Protein AF-A0A7C8CQI3-F1 (afdb_monomer)

pLDDT: mean 94.8, std 4.52, range [66.81, 98.38]

Sequence (73 aa):
MQPVVFPESGELVINDFTESGSDDLVVVDLESGELVDRVYTGSRIANGMFLSPGSDRDIFYCSTLGLARVAWH

Structure (mmCIF, N/CA/C/O backbone):
data_AF-A0A7C8CQI3-F1
#
_entry.id   AF-A0A7C8CQI3-F1
#
loop_
_atom_site.group_PDB
_atom_site.id
_atom_site.type_symbol
_atom_site.label_atom_id
_atom_site.label_alt_id
_atom_site.label_comp_id
_atom_site.label_asym_id
_atom_site.label_entity_id
_atom_site.label_seq_id
_atom_site.pdbx_PDB_ins_code
_atom_site.Cartn_x
_atom_site.Cartn_y
_atom_site.Cartn_z
_atom_site.occupancy
_atom_site.B_iso_or_equiv
_atom_site.auth_seq_id
_atom_site.auth_comp_id
_atom_site.auth_asym_id
_atom_site.auth_atom_id
_atom_site.pdbx_PDB_model_num
ATOM 1 N N . MET A 1 1 ? 7.030 9.737 0.986 1.00 66.81 1 MET A N 1
ATOM 2 C CA . MET A 1 1 ? 5.629 9.570 0.543 1.00 66.81 1 MET A CA 1
ATOM 3 C C . MET A 1 1 ? 4.704 9.827 1.719 1.00 66.81 1 MET A C 1
ATOM 5 O O . MET A 1 1 ? 5.142 9.642 2.848 1.00 66.81 1 MET A O 1
ATOM 9 N N . GLN A 1 2 ? 3.488 10.324 1.469 1.00 84.12 2 GLN A N 1
ATOM 10 C CA . GLN A 1 2 ? 2.499 10.583 2.523 1.00 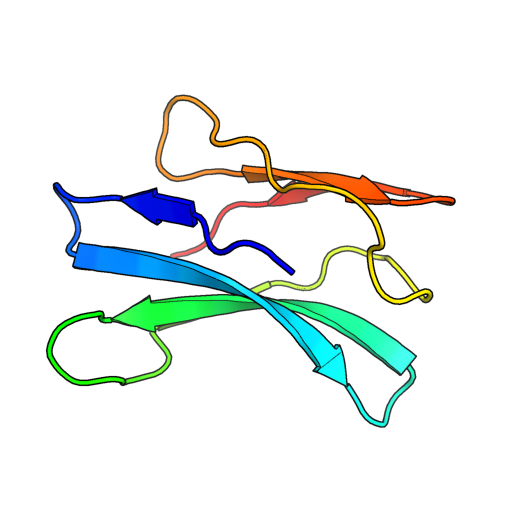84.12 2 GLN A CA 1
ATOM 11 C C . GLN A 1 2 ? 1.674 9.307 2.764 1.00 84.12 2 GLN A C 1
ATOM 13 O O . GLN A 1 2 ? 1.117 8.797 1.791 1.00 84.12 2 GLN A O 1
ATOM 18 N N . PRO A 1 3 ? 1.588 8.794 4.005 1.00 93.12 3 PRO A N 1
ATOM 19 C CA . PRO A 1 3 ? 0.741 7.647 4.317 1.00 93.12 3 PRO A CA 1
ATOM 20 C C . PRO A 1 3 ? -0.748 8.007 4.243 1.00 93.12 3 PRO A C 1
ATOM 22 O O . PRO A 1 3 ? -1.131 9.169 4.406 1.00 93.12 3 PRO A O 1
ATOM 25 N N . VAL A 1 4 ? -1.587 6.993 4.052 1.00 96.88 4 VAL A N 1
ATOM 26 C CA . VAL A 1 4 ? -3.043 7.061 4.239 1.00 96.88 4 VAL A CA 1
ATOM 27 C C . VAL A 1 4 ? -3.388 6.273 5.493 1.00 96.88 4 VAL A C 1
ATOM 29 O O . VAL A 1 4 ? -2.883 5.172 5.679 1.00 96.88 4 VAL A O 1
ATOM 32 N N . VAL A 1 5 ? -4.230 6.835 6.357 1.00 96.56 5 VAL A N 1
ATOM 33 C CA . VAL A 1 5 ? -4.696 6.170 7.579 1.00 96.56 5 VAL A CA 1
ATOM 34 C C . VAL A 1 5 ? -6.188 5.893 7.445 1.00 96.56 5 VAL A C 1
ATOM 36 O O . VAL A 1 5 ? -6.929 6.790 7.043 1.00 96.56 5 VAL A O 1
ATOM 39 N N . PHE A 1 6 ? -6.607 4.680 7.803 1.00 96.50 6 PHE A N 1
ATOM 40 C CA . PHE A 1 6 ? -8.002 4.267 7.956 1.00 96.50 6 PHE A CA 1
ATOM 41 C C . PHE A 1 6 ? -8.318 4.174 9.459 1.00 96.50 6 PHE A C 1
ATOM 43 O O . PHE A 1 6 ? -7.983 3.174 10.096 1.00 96.50 6 PHE A O 1
ATOM 50 N N . PRO A 1 7 ? -8.897 5.226 10.072 1.00 94.44 7 PRO A N 1
ATOM 51 C CA . PRO A 1 7 ? -9.028 5.316 11.528 1.00 94.44 7 PRO A CA 1
ATOM 52 C C . PRO A 1 7 ? -9.928 4.244 12.141 1.00 94.44 7 PRO A C 1
ATOM 54 O O . PRO A 1 7 ? -9.704 3.841 13.277 1.00 94.44 7 PRO A O 1
ATOM 57 N N . GLU A 1 8 ? -10.946 3.790 11.410 1.00 94.31 8 GLU A N 1
ATOM 58 C CA . GLU A 1 8 ? -11.901 2.795 11.893 1.00 94.31 8 GLU A CA 1
ATOM 59 C C . GLU A 1 8 ? -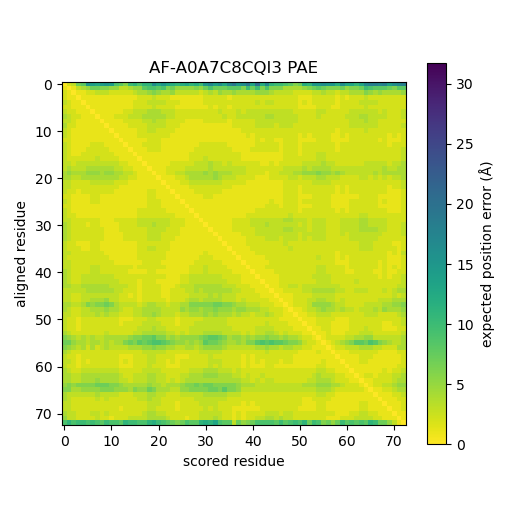11.271 1.405 12.036 1.00 94.31 8 GLU A C 1
ATOM 61 O O . GLU A 1 8 ? -11.640 0.667 12.948 1.00 94.31 8 GLU A O 1
ATOM 66 N N . SER A 1 9 ? -10.335 1.049 11.149 1.00 94.94 9 SER A N 1
ATOM 67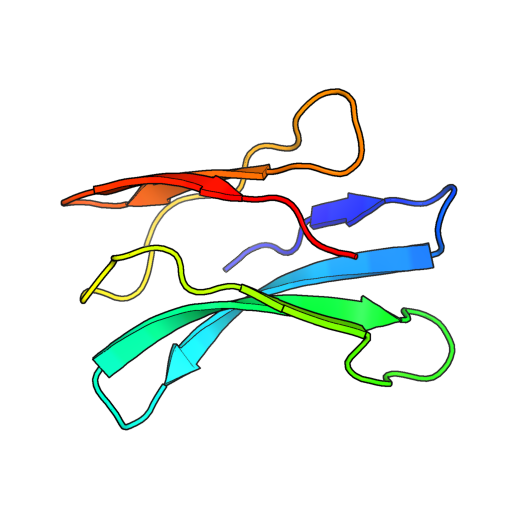 C CA . SER A 1 9 ? -9.607 -0.225 11.185 1.00 94.94 9 SER A CA 1
ATOM 68 C C . SER A 1 9 ? -8.254 -0.136 11.888 1.00 94.94 9 SER A C 1
ATOM 70 O O . SER A 1 9 ? -7.685 -1.172 12.208 1.00 94.94 9 SER A O 1
ATOM 72 N N . GLY A 1 10 ? -7.738 1.071 12.138 1.00 96.56 10 GLY A N 1
ATOM 73 C CA . GLY A 1 10 ? -6.413 1.26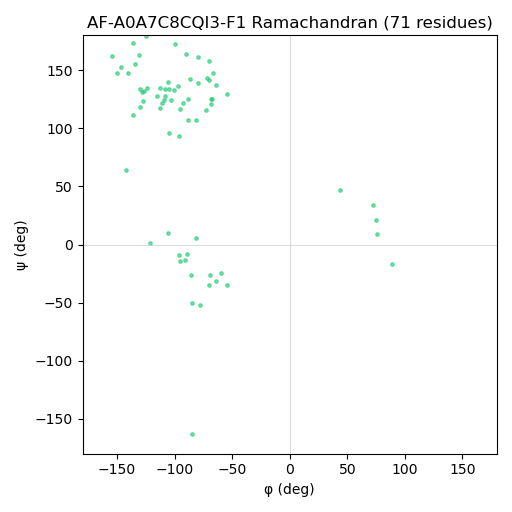5 12.727 1.00 96.56 10 GLY A CA 1
ATOM 74 C C . GLY A 1 10 ? -5.268 1.005 11.746 1.00 96.56 10 GLY A C 1
ATOM 75 O O . GLY A 1 10 ? -4.148 0.752 12.171 1.00 96.56 10 GLY A O 1
ATOM 76 N N . GLU A 1 11 ? -5.519 1.071 10.438 1.00 97.69 11 GLU A N 1
ATOM 77 C CA . GLU A 1 11 ? -4.520 0.732 9.422 1.00 97.69 11 GLU A CA 1
ATOM 78 C C . GLU A 1 11 ? -3.814 1.974 8.879 1.00 97.69 11 GLU A C 1
ATOM 80 O O . GLU A 1 11 ? -4.446 2.977 8.534 1.00 97.69 11 GLU A O 1
ATOM 85 N N . LEU A 1 12 ? -2.496 1.879 8.727 1.00 97.38 12 LEU A N 1
ATOM 86 C CA . LEU A 1 12 ? -1.671 2.813 7.974 1.00 97.38 12 LEU A CA 1
ATOM 87 C C . LEU A 1 12 ? -1.205 2.142 6.686 1.00 97.38 12 LEU A C 1
ATOM 89 O O . LEU A 1 12 ? -0.596 1.077 6.719 1.00 97.38 12 LEU A O 1
ATOM 93 N N . VAL A 1 13 ? -1.424 2.800 5.552 1.00 97.88 13 VAL A N 1
ATOM 94 C CA . VAL A 1 13 ? -0.980 2.329 4.239 1.00 97.88 13 VAL A CA 1
ATOM 95 C C . VAL A 1 13 ? 0.051 3.286 3.664 1.00 97.88 13 VAL A C 1
ATOM 97 O O . VAL A 1 13 ? -0.174 4.498 3.581 1.00 97.88 13 VAL A O 1
ATOM 100 N N . ILE A 1 14 ? 1.194 2.745 3.255 1.00 96.88 14 ILE A N 1
ATOM 101 C CA . ILE A 1 14 ? 2.296 3.517 2.686 1.00 96.88 14 ILE A CA 1
ATOM 102 C C . ILE A 1 14 ? 3.026 2.702 1.624 1.00 96.88 14 ILE A C 1
ATOM 104 O O . ILE A 1 14 ? 3.040 1.476 1.648 1.00 96.88 14 ILE A O 1
ATOM 108 N N . ASN A 1 15 ? 3.629 3.391 0.669 1.00 96.50 15 ASN A N 1
ATOM 109 C CA . ASN A 1 15 ? 4.505 2.765 -0.305 1.00 96.50 15 ASN A CA 1
ATOM 110 C C . ASN A 1 15 ? 5.782 2.207 0.328 1.00 96.50 15 ASN A C 1
ATOM 112 O O . ASN A 1 15 ? 6.363 2.823 1.224 1.00 96.50 15 ASN A O 1
ATOM 116 N N . ASP A 1 16 ? 6.272 1.121 -0.254 1.00 95.88 16 ASP A N 1
ATOM 117 C CA . ASP A 1 16 ? 7.571 0.534 0.026 1.00 95.88 16 ASP A CA 1
ATOM 118 C C . ASP A 1 16 ? 8.257 0.146 -1.290 1.00 95.88 16 ASP A C 1
ATOM 120 O O . ASP A 1 16 ? 7.817 -0.770 -1.990 1.00 95.88 16 ASP A O 1
ATOM 124 N N . PHE A 1 17 ? 9.333 0.858 -1.636 1.00 96.00 17 PHE A N 1
ATOM 125 C CA . PHE A 1 17 ? 10.127 0.542 -2.818 1.00 96.00 17 PHE A CA 1
ATOM 126 C C . PHE A 1 17 ? 11.220 -0.462 -2.455 1.00 96.00 17 PHE A C 1
ATOM 128 O O . PHE A 1 17 ? 12.198 -0.127 -1.787 1.00 96.00 17 PHE A O 1
ATOM 135 N N . THR A 1 18 ? 11.040 -1.699 -2.900 1.00 95.75 18 THR A N 1
ATOM 136 C CA . THR A 1 18 ? 11.855 -2.840 -2.491 1.00 95.75 18 THR A CA 1
ATOM 137 C C . THR A 1 18 ? 13.199 -2.895 -3.218 1.00 95.75 18 THR A C 1
ATOM 139 O O . THR A 1 18 ? 13.373 -2.362 -4.316 1.00 95.75 18 THR A O 1
ATOM 142 N N . GLU A 1 19 ? 14.151 -3.646 -2.657 1.00 96.31 19 GLU A N 1
ATOM 143 C CA . GLU A 1 19 ? 15.447 -3.918 -3.299 1.00 96.31 19 GLU A CA 1
ATOM 144 C C . GLU A 1 19 ? 15.314 -4.626 -4.659 1.00 96.31 19 GLU A C 1
ATOM 146 O O . GLU A 1 19 ? 16.188 -4.501 -5.516 1.00 96.31 19 GLU A O 1
ATOM 151 N N . SER A 1 20 ? 14.207 -5.343 -4.892 1.00 95.88 20 SER A N 1
ATOM 152 C CA . SER A 1 20 ? 13.907 -5.981 -6.180 1.00 95.88 20 SER A CA 1
ATOM 153 C C . SER A 1 20 ? 13.294 -5.021 -7.211 1.00 95.88 20 SER A C 1
ATOM 155 O O . SER A 1 20 ? 12.914 -5.447 -8.306 1.00 95.88 20 SER A O 1
ATOM 157 N N . GLY A 1 21 ? 13.207 -3.727 -6.885 1.00 95.50 21 GLY A N 1
ATOM 158 C CA . GLY A 1 21 ? 12.690 -2.683 -7.763 1.00 95.50 21 GLY A CA 1
ATOM 159 C C . GLY A 1 21 ? 11.177 -2.756 -7.949 1.00 95.50 21 GLY A C 1
ATOM 160 O O . GLY A 1 21 ? 10.684 -2.516 -9.051 1.00 95.50 21 GLY A O 1
ATOM 161 N N . SER A 1 22 ? 10.444 -3.165 -6.913 1.00 96.00 22 SER A N 1
ATOM 162 C CA . SER A 1 22 ? 8.979 -3.131 -6.877 1.00 96.00 22 SER A CA 1
ATOM 163 C C . SER A 1 22 ? 8.522 -1.991 -5.984 1.00 96.00 22 SER A C 1
ATOM 165 O O . SER A 1 22 ? 9.053 -1.848 -4.890 1.00 96.00 22 SER A O 1
ATOM 167 N N . ASP A 1 23 ? 7.552 -1.195 -6.422 1.00 96.50 23 ASP A N 1
ATOM 168 C CA . ASP A 1 23 ? 6.884 -0.236 -5.538 1.00 96.50 23 ASP A CA 1
ATOM 169 C C . ASP A 1 23 ? 5.600 -0.869 -5.008 1.00 96.50 23 ASP A C 1
ATOM 171 O O . ASP A 1 23 ? 4.572 -0.846 -5.677 1.00 96.50 23 ASP A O 1
ATOM 175 N N . ASP A 1 24 ? 5.667 -1.490 -3.840 1.00 96.94 24 ASP A N 1
ATOM 176 C CA . ASP A 1 24 ? 4.513 -2.133 -3.214 1.00 96.94 24 ASP A CA 1
ATOM 177 C C . ASP A 1 24 ? 3.782 -1.137 -2.308 1.00 96.94 24 ASP A C 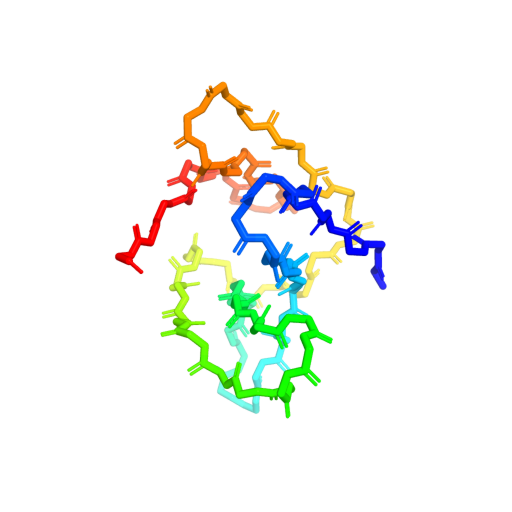1
ATOM 179 O O . ASP A 1 24 ? 4.340 -0.106 -1.926 1.00 96.94 24 ASP A O 1
ATOM 183 N N . LEU A 1 25 ? 2.546 -1.450 -1.920 1.00 97.50 25 LEU A N 1
ATOM 184 C CA . LEU A 1 25 ? 1.935 -0.834 -0.742 1.00 97.50 25 LEU A CA 1
ATOM 185 C C . LEU A 1 25 ? 2.028 -1.803 0.428 1.00 97.50 25 LEU A C 1
ATOM 187 O O . LEU A 1 25 ? 1.696 -2.978 0.287 1.00 97.50 25 LEU A O 1
ATOM 191 N N . VAL A 1 26 ? 2.457 -1.306 1.580 1.00 97.81 26 VAL A N 1
ATOM 192 C CA . VAL A 1 26 ? 2.402 -2.035 2.846 1.00 97.81 26 VAL A CA 1
ATOM 193 C C . VAL A 1 26 ? 1.289 -1.469 3.710 1.00 97.81 26 VAL A C 1
ATOM 195 O O . VAL A 1 26 ? 1.087 -0.253 3.762 1.00 97.81 26 VAL A O 1
ATOM 198 N N . VAL A 1 27 ? 0.579 -2.368 4.375 1.00 98.19 27 VAL A N 1
ATOM 199 C CA . VAL A 1 27 ? -0.474 -2.076 5.342 1.00 98.19 27 VAL A CA 1
ATOM 200 C C . VAL A 1 27 ? 0.071 -2.450 6.706 1.00 98.19 27 VAL A C 1
ATOM 202 O O . VAL A 1 27 ? 0.534 -3.571 6.904 1.00 98.19 27 VAL A O 1
ATOM 205 N N . VAL A 1 28 ? 0.056 -1.505 7.632 1.00 98.25 28 VAL A N 1
ATOM 206 C CA . VAL A 1 28 ? 0.629 -1.648 8.967 1.00 98.25 28 VAL A CA 1
ATOM 207 C C . VAL A 1 28 ? -0.454 -1.355 9.990 1.00 98.25 28 VAL A C 1
ATOM 209 O O . VAL A 1 28 ? -1.178 -0.366 9.860 1.00 98.25 28 VAL A O 1
ATOM 212 N N . ASP A 1 29 ? -0.550 -2.200 11.007 1.00 98.06 29 ASP A N 1
ATOM 213 C CA . ASP A 1 29 ? -1.378 -1.935 12.174 1.00 98.06 29 ASP A CA 1
ATOM 214 C C . ASP A 1 29 ? -0.762 -0.775 12.967 1.00 98.06 29 ASP A C 1
ATOM 216 O O . ASP A 1 29 ? 0.404 -0.815 13.366 1.00 98.06 29 ASP A O 1
ATOM 220 N N . LEU A 1 30 ? -1.525 0.300 13.151 1.00 96.81 30 LEU A N 1
ATOM 221 C CA . LEU A 1 30 ? -1.011 1.557 13.692 1.00 96.81 30 LEU A CA 1
ATOM 222 C C . LEU A 1 30 ? -0.636 1.455 15.178 1.00 96.81 30 LEU A C 1
ATOM 224 O O . LEU A 1 30 ? 0.209 2.223 15.638 1.00 96.81 30 LEU A O 1
ATOM 228 N N . GLU A 1 31 ? -1.260 0.546 15.931 1.00 97.44 31 GLU A N 1
ATOM 229 C CA . GLU A 1 31 ? -1.036 0.399 17.372 1.00 97.44 31 GLU A CA 1
ATOM 230 C C . GLU A 1 31 ? 0.182 -0.482 17.674 1.00 97.44 31 GLU A C 1
ATOM 232 O O . GLU A 1 31 ? 1.066 -0.089 18.437 1.00 97.44 31 GLU A O 1
ATOM 237 N N . SER A 1 32 ? 0.245 -1.663 17.062 1.00 97.94 32 SER A N 1
ATOM 238 C CA . SER A 1 32 ? 1.309 -2.650 17.270 1.00 97.94 32 SER A CA 1
ATOM 239 C C . SER A 1 32 ? 2.539 -2.412 16.392 1.00 97.94 32 SER A C 1
ATOM 241 O O . SER A 1 32 ? 3.647 -2.805 16.762 1.00 97.94 32 SER A O 1
ATOM 243 N N . GLY A 1 33 ? 2.363 -1.770 15.234 1.00 97.31 33 GLY A N 1
ATOM 244 C CA . GLY A 1 33 ? 3.388 -1.653 14.200 1.00 97.31 33 GLY A CA 1
ATOM 245 C C . GLY A 1 33 ? 3.592 -2.931 13.380 1.00 97.31 33 GLY A C 1
ATOM 246 O O . GLY A 1 33 ? 4.553 -3.003 12.610 1.00 97.31 33 GLY A O 1
ATOM 247 N N . GLU A 1 34 ? 2.737 -3.945 13.537 1.00 98.38 34 GLU A N 1
ATOM 248 C CA . GLU A 1 34 ? 2.824 -5.184 12.766 1.00 98.38 34 GLU A CA 1
ATOM 249 C C . GLU A 1 34 ? 2.405 -4.971 11.306 1.00 98.38 34 GLU A C 1
ATOM 251 O O . GLU A 1 34 ? 1.494 -4.206 10.990 1.00 98.38 34 GLU A O 1
ATOM 256 N N . LEU A 1 35 ? 3.083 -5.668 10.390 1.00 98.12 35 LEU A N 1
ATOM 257 C CA . LEU A 1 35 ? 2.699 -5.693 8.983 1.00 98.12 35 LEU A CA 1
ATOM 258 C C . LEU A 1 35 ? 1.426 -6.535 8.834 1.00 98.12 35 LEU A C 1
ATOM 260 O O . LEU A 1 35 ? 1.460 -7.742 9.063 1.00 98.12 35 LEU A O 1
ATOM 264 N N . VAL A 1 36 ? 0.340 -5.897 8.413 1.00 97.94 36 VAL A N 1
ATOM 265 C CA . VAL A 1 36 ? -0.936 -6.549 8.098 1.00 97.94 36 VAL A CA 1
ATOM 266 C C . VAL A 1 36 ? -0.852 -7.212 6.727 1.00 97.94 36 VAL A C 1
ATOM 268 O O . VAL A 1 36 ? -1.120 -8.403 6.602 1.00 97.94 36 VAL A O 1
ATOM 271 N N . ASP A 1 37 ? -0.427 -6.465 5.704 1.00 97.94 37 ASP A N 1
ATOM 272 C CA . ASP A 1 37 ? -0.303 -6.986 4.341 1.00 97.94 37 ASP A CA 1
ATOM 273 C C . ASP A 1 37 ? 0.743 -6.219 3.514 1.00 97.94 37 ASP A C 1
ATOM 275 O O . ASP A 1 37 ? 1.141 -5.095 3.834 1.00 97.94 37 ASP A O 1
ATOM 279 N N . ARG A 1 38 ? 1.177 -6.831 2.412 1.00 97.69 38 ARG A N 1
ATOM 280 C CA . ARG A 1 38 ? 1.981 -6.223 1.352 1.00 97.69 38 ARG A CA 1
ATOM 281 C C . ARG A 1 38 ? 1.328 -6.519 0.011 1.00 97.69 38 ARG A C 1
ATOM 283 O O . ARG A 1 38 ? 1.298 -7.662 -0.439 1.00 97.69 38 ARG A O 1
ATOM 290 N N . VAL A 1 39 ? 0.920 -5.468 -0.689 1.00 97.56 39 VAL A N 1
ATOM 291 C CA . VAL A 1 39 ? 0.226 -5.586 -1.968 1.00 97.56 39 VAL A CA 1
ATOM 292 C C . VAL A 1 39 ? 1.101 -5.087 -3.113 1.00 97.56 39 VAL A C 1
ATOM 294 O O . VAL A 1 39 ? 1.522 -3.929 -3.152 1.00 97.56 39 VAL A O 1
ATOM 297 N N . TYR A 1 40 ? 1.346 -5.972 -4.080 1.00 95.88 40 TYR A N 1
ATOM 298 C CA . TYR A 1 40 ? 2.062 -5.643 -5.310 1.00 95.88 40 TYR A CA 1
ATOM 299 C C . TYR A 1 40 ? 1.233 -4.695 -6.184 1.00 95.88 40 TYR A C 1
ATOM 301 O O . TYR A 1 40 ? 0.102 -5.010 -6.552 1.00 95.88 40 TYR A O 1
ATOM 309 N N . THR A 1 41 ? 1.805 -3.551 -6.570 1.00 95.81 41 THR A N 1
ATOM 310 C CA . THR A 1 41 ? 1.094 -2.546 -7.388 1.00 95.81 41 THR A CA 1
ATOM 311 C C . THR A 1 41 ? 1.278 -2.734 -8.894 1.00 95.81 41 THR A C 1
ATOM 313 O O . THR A 1 41 ? 0.589 -2.094 -9.687 1.00 95.81 41 THR A O 1
ATOM 316 N N . GLY A 1 42 ? 2.239 -3.565 -9.315 1.00 95.31 42 GLY A N 1
ATOM 317 C CA . GLY A 1 42 ? 2.680 -3.630 -10.712 1.00 95.31 42 GLY A CA 1
ATOM 318 C C . GLY A 1 42 ? 3.807 -2.654 -11.066 1.00 95.31 42 GLY A C 1
ATOM 319 O O . GLY A 1 42 ? 4.467 -2.833 -12.091 1.00 95.31 42 GLY A O 1
ATOM 320 N N . SER A 1 43 ? 4.064 -1.633 -10.243 1.00 95.56 43 SER A N 1
ATOM 321 C CA . SER A 1 43 ? 5.014 -0.571 -10.576 1.00 95.56 43 SER A CA 1
ATOM 322 C C . SER A 1 43 ? 6.471 -0.985 -10.355 1.00 95.56 43 SER A C 1
ATOM 324 O O . SER A 1 43 ? 6.829 -1.613 -9.360 1.00 95.56 43 SER A O 1
ATOM 326 N N . ARG A 1 44 ? 7.331 -0.589 -11.300 1.00 95.19 44 ARG A N 1
ATOM 327 C CA . ARG A 1 44 ? 8.798 -0.757 -11.250 1.00 95.19 44 ARG A CA 1
ATOM 328 C C . ARG A 1 44 ? 9.544 0.546 -10.964 1.00 95.19 44 ARG A C 1
ATOM 330 O O . ARG A 1 44 ? 10.759 0.623 -11.116 1.00 95.19 44 ARG A O 1
ATOM 337 N N . ILE A 1 45 ? 8.801 1.585 -10.601 1.00 94.38 45 ILE A N 1
ATOM 338 C CA . ILE A 1 45 ? 9.316 2.908 -10.264 1.00 94.38 45 ILE A CA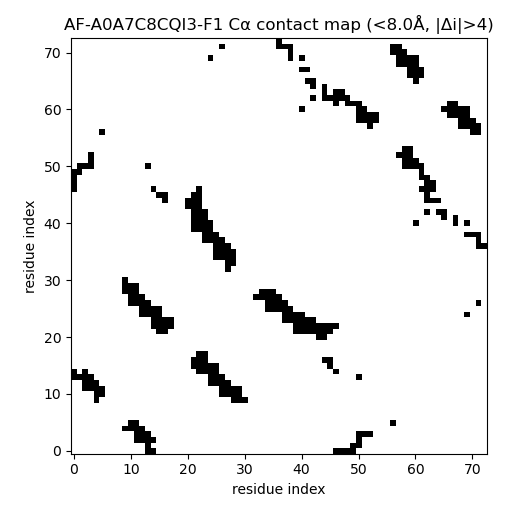 1
ATOM 339 C C . ILE A 1 45 ? 8.683 3.309 -8.937 1.00 94.38 45 ILE A C 1
ATOM 341 O O . ILE A 1 45 ? 7.468 3.170 -8.777 1.00 94.38 45 ILE A O 1
ATOM 345 N N . ALA A 1 46 ? 9.502 3.819 -8.017 1.00 93.94 46 ALA A N 1
ATOM 346 C CA . ALA A 1 46 ? 9.034 4.374 -6.754 1.00 93.94 46 ALA A CA 1
ATOM 347 C C . ALA A 1 46 ? 7.972 5.452 -7.010 1.00 93.94 46 ALA A C 1
ATOM 349 O O . ALA A 1 46 ? 8.190 6.355 -7.828 1.00 93.94 46 ALA A O 1
ATOM 350 N N . ASN A 1 47 ? 6.826 5.373 -6.333 1.00 93.50 47 ASN A N 1
ATOM 351 C CA . ASN A 1 47 ? 5.776 6.351 -6.569 1.00 93.50 47 ASN A CA 1
ATOM 352 C C . ASN A 1 47 ? 6.201 7.745 -6.078 1.00 93.50 47 ASN A C 1
ATOM 354 O O . ASN A 1 47 ? 6.575 7.947 -4.928 1.00 93.50 47 ASN A O 1
ATOM 358 N N . GLY A 1 48 ? 6.134 8.738 -6.962 1.00 89.56 48 GLY A N 1
ATOM 359 C CA . GLY A 1 48 ? 6.327 10.144 -6.597 1.00 89.56 48 GLY A CA 1
ATOM 360 C C . GLY A 1 48 ? 5.033 10.854 -6.185 1.00 89.56 48 GLY A C 1
ATOM 361 O O . GLY A 1 48 ? 5.084 12.005 -5.757 1.00 89.56 48 GLY A O 1
ATOM 362 N N . MET A 1 49 ? 3.882 10.198 -6.350 1.00 90.81 49 MET A N 1
ATOM 363 C CA . MET A 1 49 ? 2.549 10.770 -6.160 1.00 90.81 49 MET A CA 1
ATOM 364 C C . MET A 1 49 ? 1.950 10.402 -4.798 1.00 90.81 49 MET A C 1
ATOM 366 O O . MET A 1 49 ? 2.492 9.597 -4.042 1.00 90.81 49 MET A O 1
ATOM 370 N N . PHE A 1 50 ? 0.804 11.005 -4.485 1.00 91.75 50 PHE A N 1
ATOM 371 C CA . PHE A 1 50 ? 0.032 10.690 -3.287 1.00 91.75 50 PHE A CA 1
ATOM 372 C C . PHE A 1 50 ? -0.930 9.529 -3.531 1.00 91.75 50 PHE A C 1
ATOM 374 O O . PHE A 1 50 ? -1.550 9.430 -4.592 1.00 91.75 50 PHE A O 1
ATOM 381 N N . LEU A 1 51 ? -1.086 8.683 -2.515 1.00 95.69 51 LEU A N 1
ATOM 382 C CA . LEU A 1 51 ? -2.125 7.663 -2.488 1.00 95.69 51 LEU A CA 1
ATOM 383 C C . LEU A 1 51 ? -3.495 8.325 -2.314 1.00 95.69 51 LEU A C 1
ATOM 385 O O . LEU A 1 51 ? -3.629 9.296 -1.569 1.00 95.69 51 LEU A O 1
ATOM 389 N N . SER A 1 52 ? -4.510 7.800 -3.001 1.00 95.94 52 SER A N 1
ATOM 390 C CA . SER A 1 52 ? -5.894 8.261 -2.863 1.00 95.94 52 SER A CA 1
ATOM 391 C C . SER A 1 52 ? -6.737 7.154 -2.227 1.00 95.94 52 SER A C 1
ATOM 393 O O . SER A 1 52 ? -6.846 6.089 -2.839 1.00 95.94 52 SER A O 1
ATOM 395 N N . PRO A 1 53 ? -7.321 7.355 -1.030 1.00 96.06 53 PRO A N 1
ATOM 396 C CA . PRO A 1 53 ? -8.216 6.365 -0.442 1.00 96.06 53 PRO A CA 1
ATOM 397 C C . PRO A 1 53 ? -9.465 6.200 -1.313 1.00 96.06 53 PRO A C 1
ATOM 399 O O . PRO A 1 53 ? -10.023 7.182 -1.813 1.00 96.06 53 PRO A O 1
ATOM 402 N N . GLY A 1 54 ? -9.887 4.956 -1.504 1.00 94.19 54 GLY A N 1
ATOM 403 C CA . GLY A 1 54 ? -11.204 4.621 -2.021 1.00 94.19 54 GLY A CA 1
ATOM 404 C C . GLY A 1 54 ? -12.255 4.577 -0.910 1.00 94.19 54 GLY A C 1
ATOM 405 O O . GLY A 1 54 ? -12.077 5.146 0.168 1.00 94.19 54 GLY A O 1
ATOM 406 N N . SER A 1 55 ? -13.394 3.950 -1.200 1.00 90.56 55 SER A N 1
ATOM 407 C CA . SER A 1 55 ? -14.556 3.931 -0.301 1.00 90.56 55 SER A CA 1
ATOM 408 C C . SER A 1 55 ? -14.643 2.690 0.584 1.00 90.56 55 SER A C 1
ATOM 410 O O . SER A 1 55 ? -15.512 2.650 1.450 1.00 90.56 55 SER A O 1
ATOM 412 N N . ASP A 1 56 ? -13.810 1.674 0.353 1.00 90.38 56 ASP A N 1
ATOM 413 C CA . ASP A 1 56 ? -13.957 0.358 0.984 1.00 90.38 56 ASP A CA 1
ATOM 414 C C . ASP A 1 56 ? -12.591 -0.247 1.333 1.00 90.38 56 ASP A C 1
ATOM 416 O O . ASP A 1 56 ? -12.179 -1.244 0.743 1.00 90.38 56 ASP A O 1
ATOM 420 N N . ARG A 1 57 ? -11.858 0.419 2.245 1.00 92.25 57 ARG A N 1
ATOM 421 C CA . ARG A 1 57 ? -10.487 0.040 2.666 1.00 92.25 57 ARG A CA 1
ATOM 422 C C . ARG A 1 57 ? -9.601 -0.349 1.474 1.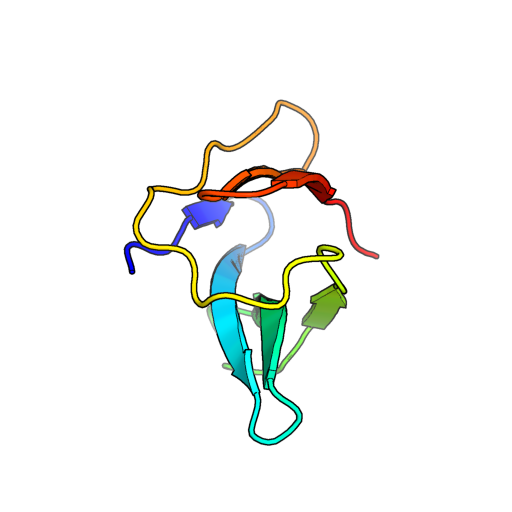00 92.25 57 ARG A C 1
ATOM 424 O O . ARG A 1 57 ? -8.922 -1.369 1.462 1.00 92.25 57 ARG A O 1
ATOM 431 N N . ASP A 1 58 ? -9.644 0.482 0.442 1.00 96.62 58 ASP A N 1
ATOM 432 C CA . ASP A 1 58 ? -8.864 0.327 -0.773 1.00 96.62 58 ASP A CA 1
ATOM 433 C C . ASP A 1 58 ? -8.160 1.636 -1.134 1.00 96.62 58 ASP A C 1
ATOM 435 O O . ASP A 1 58 ? -8.476 2.715 -0.629 1.00 96.62 58 ASP A O 1
ATOM 439 N N . ILE A 1 59 ? -7.156 1.543 -1.999 1.00 97.50 59 ILE A N 1
ATOM 440 C CA . ILE A 1 59 ? -6.381 2.681 -2.480 1.00 97.50 59 ILE A CA 1
ATOM 441 C C . ILE A 1 59 ? -6.363 2.691 -3.999 1.00 97.50 59 ILE A C 1
ATOM 443 O O . ILE A 1 59 ? -6.028 1.704 -4.653 1.00 97.50 59 ILE A O 1
ATOM 447 N N . PHE A 1 60 ? -6.642 3.855 -4.573 1.00 96.44 60 PHE A N 1
ATOM 448 C CA . PHE A 1 60 ? -6.266 4.151 -5.944 1.00 96.44 60 PHE A CA 1
ATOM 449 C C . PHE A 1 60 ? -4.801 4.583 -5.964 1.00 96.44 60 PHE A C 1
ATOM 451 O O . PHE A 1 60 ? -4.426 5.669 -5.514 1.00 96.44 60 PHE A O 1
ATOM 458 N N . TYR A 1 61 ? -3.969 3.684 -6.475 1.00 96.75 61 TYR A N 1
ATOM 459 C CA . TYR A 1 61 ? -2.545 3.876 -6.675 1.00 96.75 61 TYR A CA 1
ATOM 460 C C . TYR A 1 61 ? -2.304 4.395 -8.089 1.00 96.75 61 TYR A C 1
ATOM 462 O O . TYR A 1 61 ? -2.656 3.728 -9.059 1.00 96.75 61 TYR A O 1
ATOM 470 N N . CYS A 1 62 ? -1.672 5.557 -8.217 1.00 94.25 62 CYS A N 1
ATOM 471 C CA . CYS A 1 62 ? -1.257 6.125 -9.495 1.00 94.25 62 CYS A CA 1
ATOM 472 C C . CYS A 1 62 ? 0.226 6.484 -9.416 1.00 94.25 62 CYS A C 1
ATOM 474 O O . CYS A 1 62 ? 0.621 7.248 -8.535 1.00 94.25 62 CYS A O 1
ATOM 476 N N . SER A 1 63 ? 1.026 5.935 -10.325 1.00 92.31 63 SER A N 1
ATOM 477 C CA . SER A 1 63 ? 2.446 6.236 -10.500 1.00 92.31 63 SER A CA 1
ATOM 478 C C . SER A 1 63 ? 2.726 6.671 -11.937 1.00 92.31 63 SER A C 1
ATOM 480 O O . SER A 1 63 ? 1.834 6.713 -12.783 1.00 92.31 63 SER A O 1
ATOM 482 N N . THR A 1 64 ? 3.984 6.994 -12.246 1.00 92.62 64 THR A N 1
ATOM 483 C CA . THR A 1 64 ? 4.386 7.468 -13.580 1.00 92.62 64 THR A CA 1
ATOM 484 C C . THR A 1 64 ? 3.990 6.520 -14.716 1.00 92.62 64 THR A C 1
ATOM 486 O O . THR A 1 64 ? 3.685 6.987 -15.809 1.00 92.62 64 THR A O 1
ATOM 489 N N . LEU A 1 65 ? 4.012 5.204 -14.480 1.00 90.19 65 LEU A N 1
ATOM 490 C CA . LEU A 1 65 ? 3.785 4.189 -15.516 1.00 90.19 65 LEU A CA 1
ATOM 491 C C . LEU A 1 65 ? 2.599 3.261 -15.224 1.00 90.19 65 LEU A C 1
ATOM 493 O O . LEU A 1 65 ? 2.353 2.345 -16.006 1.00 90.19 65 LEU A O 1
ATOM 497 N N . GLY A 1 66 ? 1.885 3.452 -14.112 1.00 88.12 66 GLY A N 1
ATOM 498 C CA . GLY A 1 66 ? 0.887 2.490 -13.659 1.00 88.12 66 GLY A CA 1
ATOM 499 C C . GLY A 1 66 ? -0.268 3.117 -12.896 1.00 88.12 66 GLY A C 1
ATOM 500 O O . GLY A 1 66 ? -0.109 4.100 -12.176 1.00 88.12 66 GLY A O 1
ATOM 501 N N . LEU A 1 67 ? -1.435 2.498 -13.044 1.00 94.62 67 LEU A N 1
ATOM 502 C CA . LEU A 1 67 ? -2.629 2.752 -12.250 1.00 94.62 67 LEU A CA 1
ATOM 503 C C . LEU A 1 67 ? -3.120 1.403 -11.725 1.00 94.62 67 LEU A C 1
ATOM 505 O O . LEU A 1 67 ? -3.257 0.457 -12.500 1.00 94.62 67 LEU A O 1
ATOM 509 N N . ALA A 1 68 ? -3.403 1.326 -10.430 1.00 95.69 68 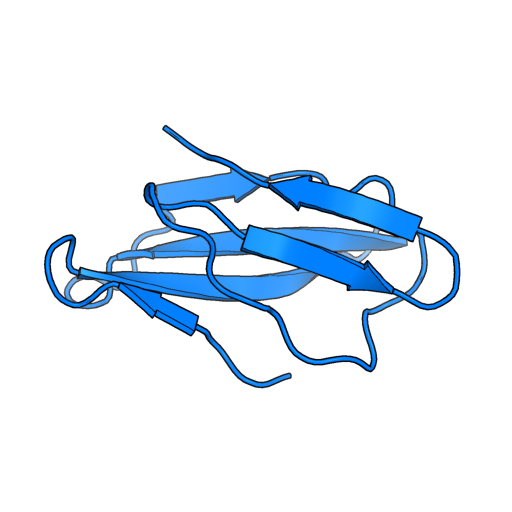ALA A N 1
ATOM 510 C CA . ALA A 1 68 ? -3.944 0.136 -9.791 1.00 95.69 68 ALA A CA 1
ATOM 511 C C . ALA A 1 68 ? -5.001 0.520 -8.752 1.00 95.69 68 ALA A C 1
ATOM 513 O O . ALA A 1 68 ? -4.898 1.553 -8.091 1.00 95.69 68 ALA A O 1
ATOM 514 N N . ARG A 1 69 ? -6.008 -0.341 -8.586 1.00 96.44 69 ARG A N 1
ATOM 515 C CA . ARG A 1 69 ? -6.827 -0.363 -7.372 1.00 96.44 69 ARG A CA 1
ATOM 516 C C . ARG A 1 69 ? -6.230 -1.418 -6.453 1.00 96.44 69 ARG A C 1
ATOM 518 O O . ARG A 1 69 ? -6.190 -2.589 -6.821 1.00 96.44 69 ARG A O 1
ATOM 525 N N . VAL A 1 70 ? -5.744 -0.984 -5.303 1.00 96.81 70 VAL A N 1
ATOM 526 C CA . VAL A 1 70 ? -5.070 -1.810 -4.308 1.00 96.81 70 VAL A CA 1
ATOM 527 C C . VAL A 1 70 ? -6.040 -2.080 -3.168 1.00 96.81 70 VAL A C 1
ATOM 529 O O . VAL A 1 70 ? -6.566 -1.143 -2.582 1.00 96.81 70 VAL A O 1
ATOM 532 N N . ALA A 1 71 ? -6.269 -3.353 -2.870 1.00 95.94 71 ALA A N 1
ATOM 533 C CA . ALA A 1 71 ? -7.050 -3.822 -1.731 1.00 95.94 71 ALA A CA 1
ATOM 534 C C . ALA A 1 71 ? -6.277 -4.964 -1.058 1.00 95.94 71 ALA A C 1
ATOM 536 O O . ALA A 1 71 ? -5.462 -5.614 -1.717 1.00 95.94 71 ALA A O 1
ATOM 537 N N . TRP A 1 72 ? -6.531 -5.188 0.226 1.00 95.56 72 TRP A N 1
ATOM 538 C CA . TRP A 1 72 ? -5.839 -6.169 1.065 1.00 95.56 72 TRP A CA 1
ATOM 539 C C . TRP A 1 72 ? -6.836 -6.953 1.928 1.00 95.56 72 TRP A C 1
ATOM 541 O O . TRP A 1 72 ? -8.041 -6.679 1.893 1.00 95.56 72 TRP A O 1
ATOM 551 N N . HIS A 1 73 ? -6.333 -7.966 2.637 1.00 81.31 73 HIS A N 1
ATOM 552 C CA . HIS A 1 73 ? -7.114 -8.814 3.544 1.00 81.31 73 HIS A CA 1
ATOM 553 C C . HIS A 1 73 ? -7.132 -8.280 4.978 1.00 81.31 73 HIS A C 1
ATOM 555 O O . HIS A 1 73 ? -6.079 -7.802 5.445 1.00 81.31 73 HIS A O 1
#

Nearest PDB structures (foldseek):
  6oi4-assembly2_B  TM=8.710E-01  e=2.282E+00  Homo sapiens
  2gu3-assembly1_A  TM=7.674E-01  e=2.282E+00  Bacillus subtilis subsp. subtilis str. 168
  5ic7-assembly1_A  TM=6.678E-01  e=1.932E+00  Thermochaetoides thermophila DSM 1495
  2z59-assembly1_A  TM=5.038E-01  e=7.107E-01  Mus musculus
  6oi4-assembly1_A  TM=5.29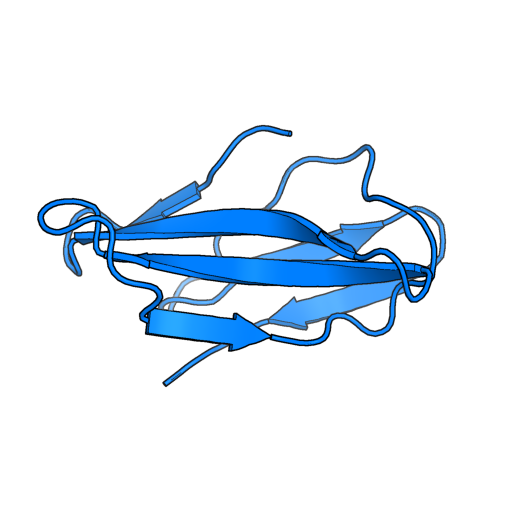3E-01  e=2.851E+00  Homo sapiens

Foldseek 3Di:
DDWDADPVQQWIWDWDQDPVQFTWIWIARNPPRDTPDIGGFVDSHHAPDDWDDDDPQWTFDDGPVGTDIGHDD

Mean predicted aligned error: 2.52 Å

Radius of gyration: 11.43 Å; Cα contacts (8 Å, |Δi|>4): 168; chains: 1; bounding box: 30×20×33 Å

Secondary structure (DSSP, 8-state):
---EEETTTTEEEEEEE-TTS-EEEEEEETTT--EEEEEE-S-SS---SPPEE-SSSEEEEE-SS-EEEEE--

Solvent-accessible surface area (backbone atoms only — not comparable to full-atom values): 4423 Å² total; per-residue (Å²): 126,68,68,47,74,43,80,92,80,39,36,34,38,36,79,44,69,42,97,87,47,36,25,25,39,36,32,27,34,65,87,84,65,46,77,67,46,76,43,83,54,85,32,70,54,69,60,88,52,68,70,40,77,55,94,72,83,26,32,43,42,53,42,98,89,43,74,36,82,48,68,77,128